Protein AF-A0A0G0IFJ7-F1 (afdb_monomer)

Nearest PDB structures (foldseek):
  7rxu-assembly1_A  TM=6.444E-01  e=3.388E-07  Campylobacter jejuni
  8h1r-assembly1_B  TM=6.306E-01  e=2.814E-07  Pseudomonas aeruginosa PAO1
  7omm-assembly1_B  TM=7.739E-01  e=9.010E-06  Neisseria gonorrhoeae
  5iva-assembly1_B  TM=6.199E-01  e=5.914E-07  Pseudomonas aeruginosa
  2n8x-assembly1_A  TM=5.701E-01  e=1.780E-05  Pseudomonas aeruginosa PAO1

Structure (mmCIF, N/CA/C/O backbone):
data_AF-A0A0G0IFJ7-F1
#
_entry.id   AF-A0A0G0IFJ7-F1
#
loop_
_atom_site.group_PDB
_atom_site.id
_atom_site.type_symbol
_atom_site.label_atom_id
_atom_site.label_alt_id
_atom_site.label_comp_id
_atom_site.label_asym_id
_atom_site.label_entity_id
_atom_site.label_seq_id
_atom_site.pdbx_PDB_ins_code
_atom_site.Cartn_x
_atom_site.Cartn_y
_atom_site.Cartn_z
_atom_site.occupancy
_atom_site.B_iso_or_equiv
_atom_site.auth_seq_id
_atom_site.auth_comp_id
_atom_site.auth_asym_id
_atom_site.auth_atom_id
_atom_site.pdbx_PDB_model_num
ATOM 1 N N . MET A 1 1 ? 43.396 -31.268 34.928 1.00 52.59 1 MET A N 1
ATOM 2 C CA . MET A 1 1 ? 42.206 -31.350 34.044 1.00 52.59 1 MET A CA 1
ATOM 3 C C . MET A 1 1 ? 40.943 -30.661 34.584 1.00 52.59 1 MET A C 1
ATOM 5 O O . MET A 1 1 ? 39.993 -30.540 33.829 1.00 52.59 1 MET A O 1
ATOM 9 N N . ILE A 1 2 ? 40.903 -30.171 35.833 1.00 56.66 2 ILE A N 1
ATOM 10 C CA . ILE A 1 2 ? 39.689 -29.557 36.419 1.00 56.66 2 ILE A CA 1
ATOM 11 C C . ILE A 1 2 ? 39.571 -28.050 36.103 1.00 56.66 2 ILE A C 1
ATOM 13 O O . ILE A 1 2 ? 38.471 -27.520 35.993 1.00 56.66 2 ILE A O 1
ATOM 17 N N . HIS A 1 3 ? 40.688 -27.348 35.890 1.00 50.53 3 HIS A N 1
ATOM 18 C CA . HIS A 1 3 ? 40.682 -25.894 35.652 1.00 50.53 3 HIS A CA 1
ATOM 19 C C . HIS A 1 3 ? 40.222 -25.491 34.242 1.00 50.53 3 HIS A C 1
ATOM 21 O O . HIS A 1 3 ? 39.674 -24.408 34.060 1.00 50.53 3 HIS A O 1
ATOM 27 N N . THR A 1 4 ? 40.369 -26.371 33.249 1.00 55.16 4 THR A N 1
ATOM 28 C CA . THR A 1 4 ? 39.880 -26.132 31.881 1.00 55.16 4 THR A CA 1
ATOM 29 C C . THR A 1 4 ? 38.358 -26.245 31.776 1.00 55.16 4 THR A C 1
ATOM 31 O O . THR A 1 4 ? 37.751 -25.546 30.969 1.00 55.16 4 THR A O 1
ATOM 34 N N . LEU A 1 5 ? 37.722 -27.059 32.627 1.00 55.06 5 LEU A N 1
ATOM 35 C CA . LEU A 1 5 ? 36.263 -27.208 32.657 1.00 55.06 5 LEU A CA 1
ATOM 36 C C . LEU A 1 5 ? 35.570 -25.959 33.234 1.00 55.06 5 LEU A C 1
ATOM 38 O O . LEU A 1 5 ? 34.508 -25.560 32.764 1.00 55.06 5 LEU A O 1
ATOM 42 N N . PHE A 1 6 ? 36.198 -25.314 34.223 1.00 56.53 6 PHE A N 1
ATOM 43 C CA . PHE A 1 6 ? 35.650 -24.129 34.890 1.00 56.53 6 PHE A CA 1
ATOM 44 C C . PHE A 1 6 ? 35.651 -22.889 33.976 1.00 56.53 6 PHE A C 1
ATOM 46 O O . PHE A 1 6 ? 34.711 -22.097 33.989 1.00 56.53 6 PHE A O 1
ATOM 53 N N . LEU A 1 7 ? 36.672 -22.760 33.121 1.00 57.00 7 LEU A N 1
ATOM 54 C CA . LEU A 1 7 ? 36.786 -21.681 32.130 1.00 57.00 7 LEU A CA 1
ATOM 55 C C . LEU A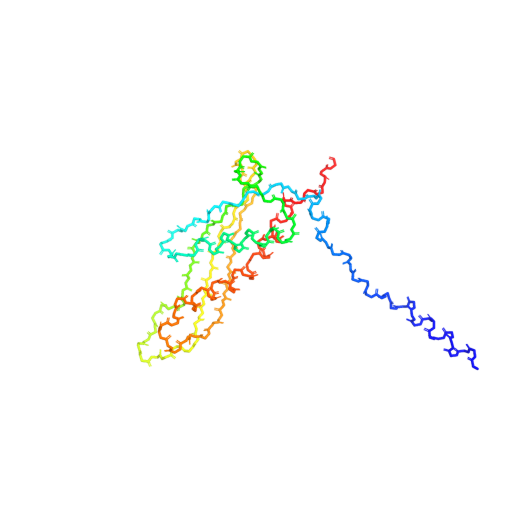 1 7 ? 35.758 -21.799 30.990 1.00 57.00 7 LEU A C 1
ATOM 57 O O . LEU A 1 7 ? 35.230 -20.784 30.539 1.00 57.00 7 LEU A O 1
ATOM 61 N N . LEU A 1 8 ? 35.414 -23.020 30.567 1.00 56.72 8 LEU A N 1
ATOM 62 C CA . LEU A 1 8 ? 34.371 -23.257 29.558 1.00 56.72 8 LEU A CA 1
ATOM 63 C C . LEU A 1 8 ? 32.959 -22.934 30.078 1.00 56.72 8 LEU A C 1
ATOM 65 O O . LEU A 1 8 ? 32.133 -22.411 29.332 1.00 56.72 8 LEU A O 1
ATOM 69 N N . LEU A 1 9 ? 32.698 -23.183 31.364 1.00 55.75 9 LEU A N 1
ATOM 70 C CA . LEU A 1 9 ? 31.415 -22.877 32.007 1.00 55.75 9 LEU A CA 1
ATOM 71 C C . LEU A 1 9 ? 31.200 -21.372 32.227 1.00 55.75 9 LEU A C 1
ATOM 73 O O . LEU A 1 9 ? 30.089 -20.884 32.032 1.00 55.75 9 LEU A O 1
ATOM 77 N N . LEU A 1 10 ? 32.253 -20.615 32.558 1.00 57.56 10 LEU A N 1
ATOM 78 C CA . LEU A 1 10 ? 32.155 -19.155 32.685 1.00 57.56 10 LEU A CA 1
ATOM 79 C C . LEU A 1 10 ? 31.914 -18.457 31.336 1.00 57.56 10 LEU A C 1
ATOM 81 O O . LEU A 1 10 ? 31.169 -17.479 31.281 1.00 57.56 10 LEU A O 1
ATOM 85 N N . GLY A 1 11 ? 32.482 -18.980 30.245 1.00 58.22 11 GLY A N 1
ATOM 86 C CA . GLY A 1 11 ? 32.231 -18.464 28.896 1.00 58.22 11 GLY A CA 1
ATOM 87 C C . GLY A 1 11 ? 30.767 -18.608 28.465 1.00 58.22 11 GLY A C 1
ATOM 88 O O . GLY A 1 11 ? 30.210 -17.687 27.875 1.00 58.22 11 GLY A O 1
ATOM 89 N N . ALA A 1 12 ? 30.108 -19.714 28.821 1.00 56.28 12 ALA A N 1
ATOM 90 C CA . ALA A 1 12 ? 28.714 -19.978 28.452 1.00 56.28 12 ALA A CA 1
ATOM 91 C C . ALA A 1 12 ? 27.686 -19.084 29.177 1.00 56.28 12 ALA A C 1
ATOM 93 O O . ALA A 1 12 ? 26.579 -18.905 28.676 1.00 56.28 12 ALA A O 1
ATOM 94 N N . CYS A 1 13 ? 28.044 -18.492 30.321 1.00 56.50 13 CYS A N 1
ATOM 95 C CA . CYS A 1 13 ? 27.166 -17.582 31.068 1.00 56.50 13 CYS A CA 1
ATOM 96 C C . CYS A 1 13 ? 27.288 -16.109 30.636 1.00 56.50 13 CYS A C 1
ATOM 98 O O . CYS A 1 13 ? 26.394 -15.317 30.929 1.00 56.50 13 CYS A O 1
ATOM 100 N N . LEU A 1 14 ? 28.375 -15.728 29.954 1.00 58.03 14 LEU A N 1
ATOM 101 C CA . LEU A 1 14 ? 28.626 -14.343 29.524 1.00 58.03 14 LEU A CA 1
ATOM 102 C C . LEU A 1 14 ? 28.073 -14.023 28.132 1.00 58.03 14 LEU A C 1
ATOM 104 O O . LEU A 1 14 ? 27.894 -12.853 27.797 1.00 58.03 14 LEU A O 1
ATOM 108 N N . PHE A 1 15 ? 27.752 -15.044 27.340 1.00 55.69 15 PHE A N 1
ATOM 109 C CA . PHE A 1 15 ? 26.964 -14.879 26.128 1.00 55.69 15 PHE A CA 1
ATOM 110 C C . PHE A 1 15 ? 25.526 -15.256 26.462 1.00 55.69 15 PHE A C 1
ATOM 112 O O . PHE A 1 15 ? 25.208 -16.446 26.439 1.00 55.69 15 PHE A O 1
ATOM 119 N N . PRO A 1 16 ? 24.628 -14.298 26.773 1.00 56.69 16 PRO A N 1
ATOM 120 C CA . PRO A 1 16 ? 23.214 -14.611 26.730 1.00 56.69 16 PRO A CA 1
ATOM 121 C C . PRO A 1 16 ? 22.966 -15.117 25.315 1.00 56.69 16 PRO A C 1
ATOM 123 O O . PRO A 1 16 ? 23.108 -14.364 24.347 1.00 56.69 16 PRO A O 1
ATOM 126 N N . ALA A 1 17 ? 22.692 -16.419 25.189 1.00 54.34 17 ALA A N 1
ATOM 127 C CA . ALA A 1 17 ? 22.258 -17.009 23.941 1.00 54.34 17 ALA A CA 1
ATOM 128 C C . ALA A 1 17 ? 21.222 -16.046 23.370 1.00 54.34 17 ALA A C 1
ATOM 130 O O . ALA A 1 17 ? 20.291 -15.664 24.087 1.00 54.34 17 ALA A O 1
ATOM 131 N N . CYS A 1 18 ? 21.451 -15.573 22.142 1.00 52.25 18 CYS A N 1
ATOM 132 C CA . CYS A 1 18 ? 20.504 -14.755 21.405 1.00 52.25 18 CYS A CA 1
ATOM 133 C C . CYS A 1 18 ? 19.216 -15.567 21.308 1.00 52.25 18 CYS A C 1
ATOM 135 O O . CYS A 1 18 ? 19.014 -16.330 20.369 1.00 52.25 18 CYS A O 1
ATOM 137 N N . THR A 1 19 ? 18.380 -15.472 22.336 1.00 56.06 19 THR A N 1
ATOM 138 C CA . THR A 1 19 ? 17.087 -16.115 22.359 1.00 56.06 19 THR A CA 1
ATOM 139 C C . THR A 1 19 ? 16.324 -15.413 21.252 1.00 56.06 19 THR A C 1
ATOM 141 O O . THR A 1 19 ? 16.196 -14.182 21.290 1.00 56.06 19 THR A O 1
ATOM 144 N N . PRO A 1 20 ? 15.874 -16.132 20.209 1.00 52.16 20 PRO A N 1
ATOM 145 C CA . PRO A 1 20 ? 14.977 -15.525 19.250 1.00 52.16 20 PRO A CA 1
ATOM 146 C C . PRO A 1 20 ? 13.771 -15.068 20.066 1.00 52.16 20 PRO A C 1
ATOM 148 O O . PRO A 1 20 ? 13.041 -15.894 20.619 1.00 52.16 20 PRO A O 1
ATOM 151 N N . LYS A 1 21 ? 13.621 -13.745 20.235 1.00 51.78 21 LYS A N 1
ATOM 152 C CA . LYS A 1 21 ? 12.454 -13.158 20.894 1.00 51.78 21 LYS A CA 1
ATOM 153 C C . LYS A 1 21 ? 11.240 -13.817 20.260 1.00 51.78 21 LYS A C 1
ATOM 155 O O . LYS A 1 21 ? 11.077 -13.732 19.040 1.00 51.78 21 LYS A O 1
ATOM 160 N N . LYS A 1 22 ? 10.449 -14.518 21.082 1.00 48.56 22 LYS A N 1
ATOM 161 C CA . LYS A 1 22 ? 9.211 -15.170 20.653 1.00 48.56 22 LYS A CA 1
ATOM 162 C C . LYS A 1 22 ? 8.463 -14.204 19.740 1.00 48.56 22 LYS A C 1
ATOM 164 O O . LYS A 1 22 ? 8.281 -13.031 20.057 1.00 48.56 22 LYS A O 1
ATOM 169 N N . THR A 1 23 ? 8.149 -14.703 18.559 1.00 49.38 23 THR A N 1
ATOM 170 C CA . THR A 1 23 ? 7.611 -13.971 17.423 1.00 49.38 23 THR A CA 1
ATOM 171 C C . THR A 1 23 ? 6.401 -13.126 17.830 1.00 49.38 23 THR A C 1
ATOM 173 O O . THR A 1 23 ? 5.350 -13.643 18.196 1.00 49.38 23 THR A O 1
ATOM 176 N N . HIS A 1 24 ? 6.552 -11.805 17.700 1.00 53.38 24 HIS A N 1
ATOM 177 C CA . HIS A 1 24 ? 5.577 -10.737 17.985 1.00 53.38 24 HIS A CA 1
ATOM 178 C C . HIS A 1 24 ? 4.178 -10.915 17.344 1.00 53.38 24 HIS A C 1
ATOM 180 O O . HIS A 1 24 ? 3.260 -10.156 17.648 1.00 53.38 24 HIS A O 1
ATOM 186 N N . PHE A 1 25 ? 4.009 -11.892 16.445 1.00 53.19 25 PHE A N 1
ATOM 187 C CA . PHE A 1 25 ? 2.780 -12.155 15.689 1.00 53.19 25 PHE A CA 1
ATOM 188 C C . PHE A 1 25 ? 1.590 -12.539 16.577 1.00 53.19 25 PHE A C 1
ATOM 190 O O . PHE A 1 25 ? 0.473 -12.090 16.327 1.00 53.19 25 PHE A O 1
ATOM 197 N N . SER A 1 26 ? 1.805 -13.355 17.616 1.00 53.22 26 SER A N 1
ATOM 198 C CA . SER A 1 26 ? 0.704 -13.791 18.492 1.00 53.22 26 SER A CA 1
ATOM 199 C C . SER A 1 26 ? 0.186 -12.660 19.384 1.00 53.22 26 SER A C 1
ATOM 201 O O . SER A 1 26 ? -0.997 -12.627 19.706 1.00 53.22 26 SER A O 1
ATOM 203 N N . GLU A 1 27 ? 1.063 -11.740 19.784 1.00 58.25 27 GLU A N 1
ATOM 204 C CA . GLU A 1 27 ? 0.737 -10.644 20.703 1.00 58.25 27 GLU A CA 1
ATOM 205 C C . GLU A 1 27 ? 0.015 -9.497 19.978 1.00 58.25 27 GLU A C 1
ATOM 207 O O . GLU A 1 27 ? -0.915 -8.902 20.517 1.00 58.25 27 GLU A O 1
ATOM 212 N N . LEU A 1 28 ? 0.370 -9.240 18.712 1.00 60.59 28 LEU A N 1
ATOM 213 C CA . LEU A 1 28 ? -0.306 -8.248 17.869 1.00 60.59 28 LEU A CA 1
ATOM 214 C C . LEU A 1 28 ? -1.776 -8.609 17.611 1.00 60.59 28 LEU A C 1
ATOM 216 O O . LEU A 1 28 ? -2.630 -7.737 17.735 1.00 60.59 28 LEU A O 1
ATOM 220 N N . ARG A 1 29 ? -2.093 -9.887 17.350 1.00 59.31 29 ARG A N 1
ATOM 221 C CA . ARG A 1 29 ? -3.487 -10.349 17.176 1.00 59.31 29 ARG A CA 1
ATOM 222 C C . ARG A 1 29 ? -4.367 -10.089 18.398 1.00 59.31 29 ARG A C 1
ATOM 224 O O . ARG A 1 29 ? -5.542 -9.781 18.240 1.00 59.31 29 ARG A O 1
ATOM 231 N N . ALA A 1 30 ? -3.812 -10.215 19.603 1.00 58.66 30 ALA A N 1
ATOM 232 C CA . ALA A 1 30 ? -4.562 -10.046 20.847 1.00 58.66 30 ALA A CA 1
ATOM 233 C C . ALA A 1 30 ? -4.855 -8.572 21.191 1.00 58.66 30 ALA A C 1
ATOM 235 O O . ALA A 1 30 ? -5.764 -8.296 21.972 1.00 58.66 30 ALA A O 1
ATOM 236 N N . HIS A 1 31 ? -4.101 -7.627 20.617 1.00 68.00 31 HIS A N 1
ATOM 237 C CA . HIS A 1 31 ? -4.156 -6.204 20.979 1.00 68.00 31 HIS A CA 1
ATOM 238 C C . HIS A 1 31 ? -4.408 -5.255 19.799 1.00 68.00 31 HIS A C 1
ATOM 240 O O . HIS A 1 31 ? -4.449 -4.038 19.990 1.00 68.00 31 HIS A O 1
ATOM 246 N N . SER A 1 32 ? -4.568 -5.779 18.582 1.00 80.44 32 SER A N 1
ATOM 247 C CA . SER A 1 32 ? -4.890 -4.966 17.412 1.00 80.44 32 SER A CA 1
ATOM 248 C C . SER A 1 32 ? -6.361 -4.562 17.407 1.00 80.44 32 SER A C 1
ATOM 250 O O . SER A 1 32 ? -7.247 -5.408 17.549 1.00 80.44 32 SER A O 1
ATOM 252 N N . LEU A 1 33 ? -6.621 -3.278 17.179 1.00 86.31 33 LEU A N 1
ATOM 253 C CA . LEU A 1 33 ? -7.960 -2.775 16.903 1.00 86.31 33 LEU A CA 1
ATOM 254 C C . LEU A 1 33 ? -8.420 -3.239 15.506 1.00 86.31 33 LEU A C 1
ATOM 256 O O . LEU A 1 33 ? -7.585 -3.369 14.603 1.00 86.31 33 LEU A O 1
ATOM 260 N N . PRO A 1 34 ? -9.730 -3.476 15.297 1.00 92.00 34 PRO A N 1
ATOM 261 C CA . PRO A 1 34 ? -10.257 -3.820 13.982 1.00 92.00 34 PRO A CA 1
ATOM 262 C C . PRO A 1 34 ? -9.913 -2.742 12.949 1.00 92.00 34 PRO A C 1
ATOM 264 O O . PRO A 1 34 ? -10.099 -1.550 13.207 1.00 92.00 34 PRO A O 1
ATOM 267 N N . LEU A 1 35 ? -9.441 -3.162 11.777 1.00 94.56 35 LEU A N 1
ATOM 268 C CA . LEU A 1 35 ? -8.974 -2.273 10.715 1.00 94.56 35 LEU A CA 1
ATOM 269 C C . LEU A 1 35 ? -9.762 -2.520 9.429 1.00 94.56 35 LEU A C 1
ATOM 271 O O . LEU A 1 35 ? -9.783 -3.622 8.896 1.00 94.56 35 LEU A O 1
ATOM 275 N N . PHE A 1 36 ? -10.393 -1.485 8.902 1.00 95.81 36 PHE A N 1
ATOM 276 C CA . PHE A 1 36 ? -10.921 -1.442 7.550 1.00 95.81 36 PHE A CA 1
ATOM 277 C C . PHE A 1 36 ? -9.884 -0.777 6.643 1.00 95.81 36 PHE A C 1
ATOM 279 O O . PHE A 1 36 ? -9.394 0.309 6.951 1.00 95.81 36 PHE A O 1
ATOM 286 N N . ILE A 1 37 ? -9.557 -1.403 5.516 1.00 96.38 37 ILE A N 1
ATOM 287 C CA . ILE A 1 37 ? -8.708 -0.794 4.487 1.00 96.38 37 ILE A CA 1
ATOM 288 C C . ILE A 1 37 ? -9.640 -0.314 3.379 1.00 96.38 37 ILE A C 1
ATOM 290 O O . ILE A 1 37 ? -10.346 -1.116 2.772 1.00 96.38 37 ILE A O 1
ATOM 294 N N . SER A 1 38 ? -9.676 0.996 3.136 1.00 94.75 38 SER A N 1
ATOM 295 C CA . SER A 1 38 ? -10.475 1.551 2.041 1.00 94.75 38 SER A CA 1
ATOM 296 C C . SER A 1 38 ? -9.849 1.210 0.684 1.00 94.75 38 SER A C 1
ATOM 298 O O . SER A 1 38 ? -8.619 1.220 0.572 1.00 94.75 38 SER A O 1
ATOM 300 N N . PRO A 1 39 ? -10.662 0.998 -0.370 1.00 93.44 39 PRO A N 1
ATOM 301 C CA . PRO A 1 39 ? -10.166 0.947 -1.740 1.00 93.44 39 PRO A CA 1
ATOM 302 C C . PRO A 1 39 ? -9.298 2.181 -2.057 1.00 93.44 39 PRO A C 1
ATOM 304 O O . PRO A 1 39 ? -9.739 3.307 -1.798 1.00 93.44 39 PRO A O 1
ATOM 307 N N . PRO A 1 40 ? -8.070 2.005 -2.581 1.00 93.19 40 PRO A N 1
ATOM 308 C CA . PRO A 1 40 ? -7.169 3.114 -2.846 1.00 93.19 40 PRO A CA 1
ATOM 309 C C . PRO A 1 40 ? -7.720 4.054 -3.910 1.00 93.19 40 PRO A C 1
ATOM 311 O O . PRO A 1 40 ? -8.107 3.632 -5.003 1.00 93.19 40 PRO A O 1
ATOM 314 N N . VAL A 1 41 ? -7.707 5.346 -3.595 1.00 90.56 41 VAL A N 1
ATOM 315 C CA . VAL A 1 41 ? -8.136 6.400 -4.517 1.00 90.56 41 VAL A CA 1
ATOM 316 C C . VAL A 1 41 ? -6.916 6.930 -5.250 1.00 90.56 41 VAL A C 1
ATOM 318 O O . VAL A 1 41 ? -5.899 7.217 -4.624 1.00 90.56 41 VAL A O 1
ATOM 321 N N . SER A 1 42 ? -7.012 7.081 -6.565 1.00 84.25 4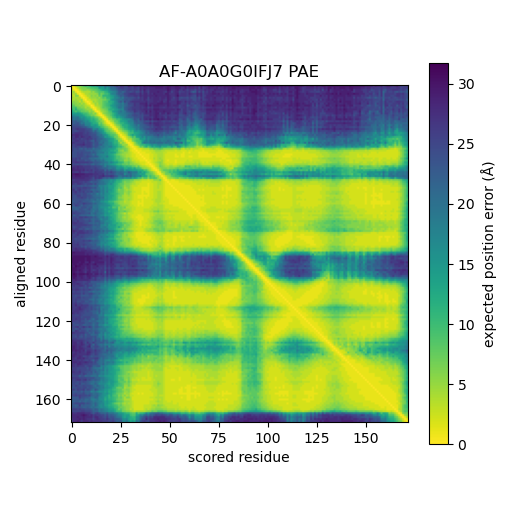2 SER A N 1
ATOM 322 C CA . SER A 1 42 ? -5.945 7.658 -7.374 1.00 84.25 42 SER A CA 1
ATOM 323 C C . SER A 1 42 ? -6.272 9.099 -7.751 1.00 84.25 42 SER A C 1
ATOM 325 O O . SER A 1 42 ? -7.378 9.372 -8.209 1.00 84.25 42 SER A O 1
ATOM 327 N N . ILE A 1 43 ? -5.325 10.023 -7.549 1.00 78.06 43 ILE A N 1
ATOM 328 C CA . ILE A 1 43 ? -5.498 11.437 -7.938 1.00 78.06 43 ILE A CA 1
ATOM 329 C C . ILE A 1 43 ? -5.408 11.597 -9.467 1.00 78.06 43 ILE A C 1
ATOM 331 O O . ILE A 1 43 ? -6.027 12.491 -10.039 1.00 78.06 43 ILE A O 1
ATOM 335 N N . HIS A 1 44 ? -4.683 10.699 -10.138 1.00 73.00 44 HIS A N 1
ATOM 336 C CA . HIS A 1 44 ? -4.571 10.640 -11.596 1.00 73.00 44 HIS A CA 1
ATOM 337 C C . HIS A 1 44 ? -5.105 9.309 -12.138 1.00 73.00 44 HIS A C 1
ATOM 339 O O . HIS A 1 44 ? -5.248 8.341 -11.391 1.00 73.00 44 HIS A O 1
ATOM 345 N N . ALA A 1 45 ? -5.385 9.228 -13.439 1.00 62.41 45 ALA A N 1
ATOM 346 C CA . ALA A 1 45 ? -5.758 7.976 -14.096 1.00 62.41 45 ALA A CA 1
ATOM 347 C C . ALA A 1 45 ? -4.526 7.061 -14.252 1.00 62.41 45 ALA A C 1
ATOM 349 O O . ALA A 1 45 ? -3.963 6.926 -15.333 1.00 62.41 45 ALA A O 1
ATOM 350 N N . PHE A 1 46 ? -4.062 6.474 -13.148 1.00 65.06 46 PHE A N 1
ATOM 351 C CA . PHE A 1 46 ? -3.085 5.391 -13.176 1.00 65.06 46 PHE A CA 1
ATOM 352 C C . PHE A 1 46 ? -3.857 4.084 -13.354 1.00 65.06 46 PHE A C 1
ATOM 354 O O . PHE A 1 46 ? -4.545 3.631 -12.436 1.00 65.06 46 PHE A O 1
ATOM 361 N N . GLU A 1 47 ? -3.791 3.502 -14.546 1.00 60.81 47 GLU A N 1
ATOM 362 C CA . GLU A 1 47 ? -4.500 2.261 -14.845 1.00 60.81 47 GLU A CA 1
ATOM 363 C C . GLU A 1 47 ? -4.006 1.117 -13.937 1.00 60.81 47 GLU A C 1
ATOM 365 O O . GLU A 1 47 ? -2.810 0.931 -13.718 1.00 60.81 47 GLU A O 1
ATOM 370 N N . HIS A 1 48 ? -4.953 0.365 -13.369 1.00 71.44 48 HIS A N 1
ATOM 371 C CA . HIS A 1 48 ? -4.752 -0.927 -12.694 1.00 71.44 48 HIS A CA 1
ATOM 372 C C . HIS A 1 48 ? -3.837 -0.990 -11.451 1.00 71.44 48 HIS A C 1
ATOM 374 O O . HIS A 1 48 ? -3.583 -2.080 -10.942 1.00 71.44 48 HIS A O 1
ATOM 380 N N . ILE A 1 49 ? -3.404 0.138 -10.880 1.00 86.50 49 ILE A N 1
ATOM 381 C CA . ILE A 1 49 ? -2.566 0.130 -9.666 1.00 86.50 49 ILE A CA 1
ATOM 382 C C . ILE A 1 49 ? -3.369 -0.005 -8.358 1.00 86.50 49 ILE A C 1
ATOM 384 O O . ILE A 1 49 ? -2.900 -0.629 -7.405 1.00 86.50 49 ILE A O 1
ATOM 388 N N . SER A 1 50 ? -4.581 0.558 -8.277 1.00 89.56 50 SER A N 1
ATOM 389 C CA . SER A 1 50 ? -5.366 0.562 -7.031 1.00 89.56 50 SER A CA 1
ATOM 390 C C . SER A 1 50 ? -5.605 -0.839 -6.449 1.00 89.56 50 SER A C 1
ATOM 392 O O . SER A 1 50 ? -5.431 -0.983 -5.236 1.00 89.56 50 SER A O 1
ATOM 394 N N . PRO A 1 51 ? -5.924 -1.876 -7.255 1.00 91.81 51 PRO A N 1
ATOM 395 C CA . PRO A 1 51 ? -6.006 -3.250 -6.762 1.00 91.81 51 PRO A CA 1
ATOM 396 C C . PRO A 1 51 ? -4.691 -3.733 -6.141 1.00 91.81 51 PRO A C 1
ATOM 398 O O . PRO A 1 51 ? -4.699 -4.236 -5.025 1.00 91.81 51 PRO A O 1
ATOM 401 N N . LEU A 1 52 ? -3.544 -3.470 -6.778 1.00 92.31 52 LEU A N 1
ATOM 402 C CA . LEU A 1 52 ? -2.234 -3.875 -6.250 1.00 92.31 52 LEU A CA 1
ATOM 403 C C . LEU A 1 52 ? -1.918 -3.218 -4.906 1.00 92.31 52 LEU A C 1
ATOM 405 O O . LEU A 1 52 ? -1.404 -3.867 -3.994 1.00 92.31 52 LEU A O 1
ATOM 409 N N . VAL A 1 53 ? -2.238 -1.930 -4.762 1.00 94.38 53 VAL A N 1
ATOM 410 C CA . VAL A 1 53 ? -2.059 -1.205 -3.496 1.00 94.38 53 VAL A CA 1
ATOM 411 C C . VAL A 1 53 ? -2.957 -1.798 -2.411 1.00 94.38 53 VAL A C 1
ATOM 413 O O . VAL A 1 53 ? -2.497 -2.011 -1.286 1.00 94.38 53 VAL A O 1
ATOM 416 N N . TYR A 1 54 ? -4.216 -2.084 -2.747 1.00 95.00 54 TYR A N 1
ATOM 417 C CA . TYR A 1 54 ? -5.179 -2.685 -1.830 1.00 95.00 54 TYR A CA 1
ATOM 418 C C . TYR A 1 54 ? -4.728 -4.072 -1.369 1.00 95.00 54 TYR A C 1
ATOM 420 O O . TYR A 1 54 ? -4.652 -4.324 -0.165 1.00 95.00 54 TYR A O 1
ATOM 428 N N . ASP A 1 55 ? -4.376 -4.941 -2.313 1.00 94.69 55 ASP A N 1
ATOM 429 C CA . ASP A 1 55 ? -3.969 -6.318 -2.054 1.00 94.69 55 ASP A CA 1
ATOM 430 C C . ASP A 1 55 ? -2.670 -6.358 -1.259 1.00 94.69 55 ASP A C 1
ATOM 432 O O . ASP A 1 55 ? -2.561 -7.103 -0.283 1.00 94.69 55 ASP A O 1
ATOM 436 N N . SER A 1 56 ? -1.696 -5.509 -1.604 1.00 95.19 56 SER A N 1
ATOM 437 C CA . SER A 1 56 ? -0.435 -5.434 -0.870 1.00 95.19 56 SER A CA 1
ATOM 438 C C . SER A 1 56 ? -0.636 -4.951 0.565 1.00 95.19 56 SER A C 1
ATOM 440 O O . SER A 1 56 ? -0.018 -5.511 1.475 1.00 95.19 56 SER A O 1
ATOM 442 N N . ALA A 1 57 ? -1.472 -3.934 0.792 1.00 95.56 57 ALA A N 1
ATOM 443 C CA . ALA A 1 57 ? -1.771 -3.458 2.139 1.00 95.56 57 ALA A CA 1
ATOM 444 C C . ALA A 1 57 ? -2.527 -4.532 2.933 1.00 95.56 57 ALA A C 1
ATOM 446 O O . ALA A 1 57 ? -2.095 -4.927 4.015 1.00 95.56 57 ALA A O 1
ATOM 447 N N . THR A 1 58 ? -3.604 -5.075 2.370 1.00 95.56 58 THR A N 1
ATOM 448 C CA . THR A 1 58 ? -4.448 -6.082 3.024 1.00 95.56 58 THR A CA 1
ATOM 449 C C . THR A 1 58 ? -3.665 -7.342 3.365 1.00 95.56 58 THR A C 1
ATOM 451 O O . THR A 1 58 ? -3.701 -7.797 4.511 1.00 95.56 58 THR A O 1
ATOM 454 N N . THR A 1 59 ? -2.883 -7.864 2.417 1.00 95.31 59 THR A N 1
ATOM 455 C CA . THR A 1 59 ? -2.027 -9.039 2.625 1.00 95.31 59 THR A CA 1
ATOM 456 C C . THR A 1 59 ? -1.000 -8.775 3.718 1.00 95.31 59 THR A C 1
ATOM 458 O O . THR A 1 59 ? -0.807 -9.615 4.598 1.00 95.31 59 THR A O 1
ATOM 461 N N . HIS A 1 60 ? -0.357 -7.603 3.713 1.00 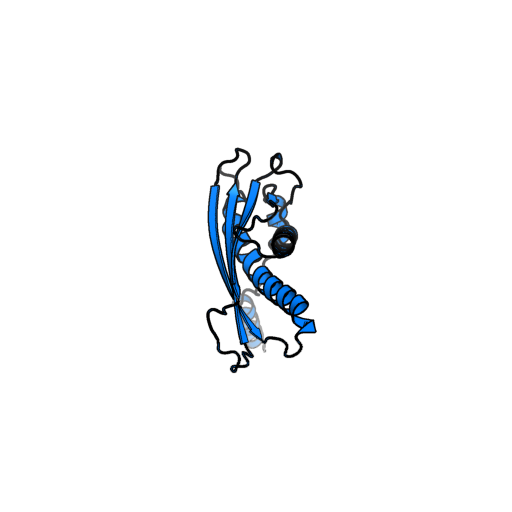95.19 60 HIS A N 1
ATOM 462 C CA . HIS A 1 60 ? 0.651 -7.272 4.714 1.00 95.19 60 HIS A CA 1
ATOM 463 C C . HIS A 1 60 ? 0.057 -7.142 6.122 1.00 95.19 60 HIS A C 1
ATOM 465 O O . HIS A 1 60 ? 0.535 -7.799 7.044 1.00 95.19 60 HIS A O 1
ATOM 471 N N . PHE A 1 61 ? -1.002 -6.349 6.301 1.00 94.00 61 PHE A N 1
ATOM 472 C CA . PHE A 1 61 ? -1.619 -6.157 7.617 1.00 94.00 61 PHE A CA 1
ATOM 473 C C . PHE A 1 61 ? -2.239 -7.461 8.150 1.00 94.00 61 PHE A C 1
ATOM 475 O O . PHE A 1 61 ? -2.061 -7.792 9.324 1.00 94.00 61 PHE A O 1
ATOM 482 N N . THR A 1 62 ? -2.875 -8.263 7.290 1.00 93.12 62 THR A N 1
ATOM 483 C CA . THR A 1 62 ? -3.376 -9.597 7.668 1.00 93.12 62 THR A CA 1
ATOM 484 C C . THR A 1 62 ? -2.234 -10.508 8.109 1.00 93.12 62 THR A C 1
ATOM 486 O O . THR A 1 62 ? -2.331 -11.170 9.145 1.00 93.12 62 THR A O 1
ATOM 489 N N . ARG A 1 63 ? -1.121 -10.511 7.358 1.00 91.75 63 ARG A N 1
ATOM 490 C CA . ARG A 1 63 ? 0.077 -11.287 7.694 1.00 91.75 63 ARG A CA 1
ATOM 491 C C . ARG A 1 63 ? 0.612 -10.891 9.064 1.00 91.75 63 ARG A C 1
ATOM 493 O O . ARG A 1 63 ? 0.843 -11.784 9.866 1.00 91.75 63 ARG A O 1
ATOM 500 N N . VAL A 1 64 ? 0.771 -9.592 9.338 1.00 90.31 64 VAL A N 1
ATOM 501 C CA . VAL A 1 64 ? 1.257 -9.060 10.631 1.00 90.31 64 VAL A CA 1
ATOM 502 C C . VAL A 1 64 ? 0.335 -9.431 11.799 1.00 90.31 64 VAL A C 1
ATOM 504 O O . VAL A 1 64 ? 0.812 -9.591 12.921 1.00 90.31 64 VAL A O 1
ATOM 507 N N . GLY A 1 65 ? -0.954 -9.648 11.532 1.00 89.81 65 GLY A N 1
ATOM 508 C CA . GLY A 1 65 ? -1.913 -10.157 12.508 1.00 89.81 65 GLY A CA 1
ATOM 509 C C . GLY A 1 65 ? -3.055 -9.202 12.842 1.00 89.81 65 GLY A C 1
ATOM 510 O O . GLY A 1 65 ? -3.740 -9.432 13.830 1.00 89.81 65 GLY A O 1
ATOM 511 N N . TYR A 1 66 ? -3.286 -8.154 12.049 1.00 91.31 66 TYR A N 1
ATOM 512 C CA . TYR A 1 66 ? -4.436 -7.272 12.249 1.00 91.31 66 TYR A CA 1
ATOM 513 C C . TYR A 1 66 ? -5.749 -7.970 11.873 1.00 91.31 66 TYR A C 1
ATOM 515 O O . TYR A 1 66 ? -5.817 -8.708 10.887 1.00 91.31 66 TYR A O 1
ATOM 523 N N . HIS A 1 67 ? -6.813 -7.695 12.628 1.00 92.12 67 HIS A N 1
ATOM 524 C CA . HIS A 1 67 ? -8.168 -8.116 12.274 1.00 92.12 67 HIS A CA 1
ATOM 525 C C . HIS A 1 67 ? -8.756 -7.175 11.211 1.00 92.12 67 HIS A C 1
ATOM 527 O O . HIS A 1 67 ? -9.250 -6.090 11.530 1.00 92.12 67 HIS A O 1
ATOM 533 N N . ILE A 1 68 ? -8.688 -7.590 9.942 1.00 93.75 68 ILE A N 1
ATOM 534 C CA . ILE A 1 68 ? -9.238 -6.818 8.824 1.00 93.75 68 ILE A CA 1
ATOM 535 C C . ILE A 1 68 ? -10.754 -7.015 8.739 1.00 93.75 68 ILE A C 1
ATOM 537 O O . ILE A 1 68 ? -11.233 -8.136 8.578 1.00 93.75 68 ILE A O 1
ATOM 541 N N . VAL A 1 69 ? -11.515 -5.924 8.831 1.00 94.12 69 VAL A N 1
ATOM 542 C CA . VAL A 1 69 ? -12.981 -5.933 8.724 1.00 94.12 69 VAL A CA 1
ATOM 543 C C . VAL A 1 69 ? -13.439 -5.506 7.332 1.00 94.12 69 VAL A C 1
ATOM 545 O O . VAL A 1 69 ? -12.744 -4.786 6.624 1.00 94.12 69 VAL A O 1
ATOM 548 N N . THR A 1 70 ? -14.651 -5.908 6.944 1.00 91.81 70 THR A N 1
ATOM 549 C CA . THR A 1 70 ? -15.223 -5.633 5.611 1.00 91.81 70 THR A CA 1
ATOM 550 C C . THR A 1 70 ? -16.034 -4.342 5.521 1.00 91.81 70 THR A C 1
ATOM 552 O O . THR A 1 70 ? -16.410 -3.934 4.426 1.00 91.81 70 THR A O 1
ATOM 555 N N . LYS A 1 71 ? -16.347 -3.702 6.655 1.00 90.69 71 LYS A N 1
ATOM 556 C CA . LYS A 1 71 ? -17.165 -2.481 6.705 1.00 90.69 71 LYS A CA 1
ATOM 557 C C . LYS A 1 71 ? -16.429 -1.371 7.458 1.00 90.69 71 LYS A C 1
ATOM 559 O O . LYS A 1 71 ? -15.914 -1.650 8.542 1.00 90.69 71 LYS A O 1
ATOM 564 N N . PRO A 1 72 ? -16.463 -0.118 6.966 1.00 87.75 72 PRO A N 1
ATOM 565 C CA . PRO A 1 72 ? -15.787 1.004 7.616 1.00 87.75 72 PRO A CA 1
ATOM 566 C C . PRO A 1 72 ? -16.338 1.297 9.014 1.00 87.75 72 PRO A C 1
ATOM 568 O O . PRO A 1 72 ? -15.590 1.697 9.892 1.00 87.75 72 PRO A O 1
ATOM 571 N N . SER A 1 73 ? -17.624 1.032 9.262 1.00 88.19 73 SER A N 1
ATOM 572 C CA . SER A 1 73 ? -18.254 1.254 10.569 1.00 88.19 73 SER A CA 1
ATOM 573 C C . SER A 1 73 ? -17.798 0.289 11.670 1.00 88.19 73 SER A C 1
ATOM 575 O O . SER A 1 73 ? -18.175 0.462 12.824 1.00 88.19 73 SER A O 1
ATOM 577 N N . LYS A 1 74 ? -17.032 -0.756 11.330 1.00 87.62 74 LYS A N 1
ATOM 578 C CA . LYS A 1 74 ? -16.629 -1.821 12.261 1.00 87.62 74 LYS A CA 1
ATOM 579 C C . LYS A 1 74 ? -15.186 -1.700 12.753 1.00 87.62 74 LYS A C 1
ATOM 581 O O . LYS A 1 74 ? -14.715 -2.609 13.430 1.00 87.62 74 LYS A O 1
ATOM 586 N N . GLY A 1 75 ? -14.474 -0.634 12.401 1.00 90.19 75 GLY A N 1
ATOM 587 C CA . GLY A 1 75 ? -13.070 -0.486 12.758 1.00 90.19 75 GLY A CA 1
ATOM 588 C C . GLY A 1 75 ? -12.499 0.876 12.402 1.00 90.19 75 GLY A C 1
ATOM 589 O O . GLY A 1 75 ? -13.201 1.770 11.937 1.00 90.19 75 GLY A O 1
ATOM 590 N N . TYR A 1 76 ? -11.200 1.020 12.621 1.00 94.38 76 TYR A N 1
ATOM 591 C CA . TYR A 1 76 ? -10.436 2.158 12.133 1.00 94.38 76 TYR A CA 1
ATOM 592 C C . TYR A 1 76 ? -10.343 2.063 10.617 1.00 94.38 76 TYR A C 1
ATOM 594 O O . TYR A 1 76 ? -10.209 0.969 10.083 1.00 94.38 76 TYR A O 1
ATOM 602 N N . ASN A 1 77 ? -10.393 3.185 9.916 1.00 96.06 77 ASN A N 1
ATOM 603 C CA . ASN A 1 77 ? -10.315 3.205 8.466 1.00 96.06 77 ASN A CA 1
ATOM 604 C C . ASN A 1 77 ? -8.939 3.703 8.006 1.00 96.06 77 ASN A C 1
ATOM 606 O O . ASN A 1 77 ? -8.584 4.862 8.221 1.00 96.06 77 ASN A O 1
ATOM 610 N N . LEU A 1 78 ? -8.177 2.827 7.351 1.00 97.25 78 LEU A N 1
ATOM 611 C CA . LEU A 1 78 ? -6.975 3.187 6.612 1.00 97.25 78 LEU A CA 1
ATOM 612 C C . LEU A 1 78 ? -7.364 3.608 5.193 1.00 97.25 78 LEU A C 1
ATOM 614 O O . LEU A 1 78 ? -7.673 2.778 4.336 1.00 97.25 78 LEU A O 1
ATOM 618 N N . LYS A 1 79 ? -7.308 4.915 4.938 1.00 97.06 79 LYS A N 1
ATOM 619 C CA . LYS A 1 79 ? -7.491 5.499 3.611 1.00 97.06 79 LYS A CA 1
ATOM 620 C C . LYS A 1 79 ? -6.135 5.668 2.937 1.00 97.06 79 LYS A C 1
ATOM 622 O O . LYS A 1 79 ? -5.271 6.367 3.460 1.00 97.06 79 LYS A O 1
ATOM 627 N N . ILE A 1 80 ? -5.966 5.068 1.763 1.00 96.88 80 ILE A N 1
ATOM 628 C CA . ILE A 1 80 ? -4.747 5.182 0.956 1.00 96.88 80 ILE A CA 1
ATOM 629 C C . ILE A 1 80 ? -5.077 5.978 -0.304 1.00 96.88 80 ILE A C 1
ATOM 631 O O . ILE A 1 80 ? -6.011 5.648 -1.032 1.00 96.88 80 ILE A O 1
ATOM 635 N N . THR A 1 81 ? -4.315 7.036 -0.552 1.00 95.44 81 THR A N 1
ATOM 636 C CA . THR A 1 81 ? -4.433 7.875 -1.745 1.00 95.44 81 THR A CA 1
ATOM 637 C C . THR A 1 81 ? -3.143 7.788 -2.545 1.00 95.44 81 THR A C 1
ATOM 639 O O . THR A 1 81 ? -2.062 8.073 -2.030 1.00 95.44 81 THR A O 1
ATOM 642 N N . ILE A 1 82 ? -3.248 7.397 -3.807 1.00 93.56 82 ILE A N 1
ATOM 643 C CA . ILE A 1 82 ? -2.133 7.321 -4.743 1.00 93.56 82 ILE A CA 1
ATOM 644 C C . ILE A 1 82 ? -1.931 8.719 -5.312 1.00 93.56 82 ILE A C 1
ATOM 646 O O . ILE A 1 82 ? -2.713 9.191 -6.139 1.00 93.56 82 ILE A O 1
ATOM 650 N N . LYS A 1 83 ? -0.901 9.402 -4.812 1.00 91.06 83 LYS A N 1
ATOM 651 C CA . LYS A 1 83 ? -0.592 10.778 -5.205 1.00 91.06 83 LYS A CA 1
ATOM 652 C C . LYS A 1 83 ? 0.188 10.813 -6.507 1.00 91.06 83 LYS A C 1
ATOM 654 O O . LYS A 1 83 ? -0.083 11.652 -7.354 1.00 91.06 83 LYS A O 1
ATOM 659 N N . ASN A 1 84 ? 1.158 9.915 -6.649 1.00 86.69 84 ASN A N 1
ATOM 660 C CA . ASN A 1 84 ? 2.039 9.912 -7.801 1.00 86.69 84 ASN A CA 1
ATOM 661 C C . ASN A 1 84 ? 2.597 8.520 -8.091 1.00 86.69 84 ASN A C 1
ATOM 663 O O . ASN A 1 84 ? 2.931 7.773 -7.166 1.00 86.69 84 ASN A O 1
ATOM 667 N N . ILE A 1 85 ? 2.735 8.219 -9.378 1.00 84.94 85 ILE A N 1
ATOM 668 C CA . ILE A 1 85 ? 3.471 7.081 -9.913 1.00 84.94 85 ILE A CA 1
ATOM 669 C C . ILE A 1 85 ? 4.241 7.613 -11.112 1.00 84.94 85 ILE A C 1
ATOM 671 O O . ILE A 1 85 ? 3.747 7.602 -12.236 1.00 84.94 85 ILE A O 1
ATOM 675 N N . ASP A 1 86 ? 5.450 8.096 -10.859 1.00 75.12 86 ASP A N 1
ATOM 676 C CA . ASP A 1 86 ? 6.321 8.559 -11.928 1.00 75.12 86 ASP A CA 1
ATOM 677 C C . ASP A 1 86 ? 7.142 7.371 -12.445 1.00 75.12 86 ASP A C 1
ATOM 679 O O . ASP A 1 86 ? 8.039 6.889 -11.731 1.00 75.12 86 ASP A O 1
ATOM 683 N N . PRO A 1 87 ? 6.932 6.903 -13.691 1.00 62.28 87 PRO A N 1
ATOM 684 C CA . PRO A 1 87 ? 8.070 6.432 -14.460 1.00 62.28 87 PRO A CA 1
ATOM 685 C C . PRO A 1 87 ? 8.993 7.644 -14.643 1.00 62.28 87 PRO A C 1
ATOM 687 O O . PRO A 1 87 ? 8.529 8.709 -15.037 1.00 62.28 87 PRO A O 1
ATOM 690 N N . ALA A 1 88 ? 10.287 7.535 -14.344 1.00 50.03 88 ALA A N 1
ATOM 691 C CA . ALA A 1 88 ? 11.216 8.676 -14.356 1.00 50.03 88 ALA A CA 1
ATOM 692 C C . ALA A 1 88 ? 11.466 9.331 -15.738 1.00 50.03 88 ALA A C 1
ATOM 694 O O . ALA A 1 88 ? 12.474 10.006 -15.929 1.00 50.03 88 ALA A O 1
ATOM 695 N N . TYR A 1 89 ? 10.578 9.164 -16.714 1.00 50.88 89 TYR A N 1
ATOM 696 C CA . TYR A 1 89 ? 10.721 9.714 -18.049 1.00 50.88 89 TYR A CA 1
ATOM 697 C C . TYR A 1 89 ? 10.011 11.057 -18.172 1.00 50.88 89 TYR A C 1
ATOM 699 O O . TYR A 1 89 ? 8.915 11.170 -18.711 1.00 50.88 89 TYR A O 1
ATOM 707 N N . LYS A 1 90 ? 10.708 12.102 -17.733 1.00 45.31 90 LYS A N 1
ATOM 708 C CA . LYS A 1 90 ? 10.612 13.409 -18.381 1.00 45.31 90 LYS A CA 1
ATOM 709 C C . LYS A 1 90 ? 11.844 13.538 -19.284 1.00 45.31 90 LYS A C 1
ATOM 711 O O . LYS A 1 90 ? 12.922 13.839 -18.793 1.00 45.31 90 LYS A O 1
ATOM 716 N N . TYR A 1 91 ? 11.659 13.289 -20.584 1.00 45.84 91 TYR A N 1
ATOM 717 C CA . TYR A 1 91 ? 12.587 13.642 -21.675 1.00 45.84 91 TYR A CA 1
ATOM 718 C C . TYR A 1 91 ? 13.895 12.839 -21.770 1.00 45.84 91 TYR A C 1
ATOM 720 O O . TYR A 1 91 ? 14.966 13.327 -21.419 1.00 45.84 91 TYR A O 1
ATOM 728 N N . VAL A 1 92 ? 13.839 11.632 -22.336 1.00 50.97 92 VAL A N 1
ATOM 729 C CA . VAL A 1 92 ? 15.045 10.977 -22.866 1.00 50.97 92 VAL A CA 1
ATOM 730 C C . VAL A 1 92 ? 14.864 10.751 -24.364 1.00 50.97 92 VAL A C 1
ATOM 732 O O . VAL A 1 92 ? 13.791 10.323 -24.788 1.00 50.97 92 VAL A O 1
ATOM 735 N N . SER A 1 93 ? 15.887 11.112 -25.149 1.00 47.38 93 SER A N 1
ATOM 736 C CA . SER A 1 93 ? 15.895 10.986 -26.612 1.00 47.38 93 SER A CA 1
ATOM 737 C C . SER A 1 93 ? 15.538 9.554 -27.042 1.00 47.38 93 SER A C 1
ATOM 739 O O . SER A 1 93 ? 16.015 8.614 -26.397 1.00 47.38 93 SER A O 1
ATOM 741 N N . PRO A 1 94 ? 14.755 9.360 -28.122 1.00 54.34 94 PRO A N 1
ATOM 742 C CA . PRO A 1 94 ? 14.462 8.034 -28.677 1.00 54.34 94 PRO A CA 1
ATOM 743 C C . PRO A 1 94 ? 15.719 7.220 -29.030 1.00 54.34 94 PRO A C 1
ATOM 745 O O . PRO A 1 94 ? 15.647 5.994 -29.065 1.00 54.34 94 PRO A O 1
ATOM 748 N N . ASP A 1 95 ? 16.870 7.877 -29.208 1.00 53.66 95 ASP A N 1
ATOM 749 C CA . ASP A 1 95 ? 18.151 7.232 -29.525 1.00 53.66 95 ASP A CA 1
ATOM 750 C C . ASP A 1 95 ? 18.869 6.631 -28.303 1.00 53.66 95 ASP A C 1
ATOM 752 O O . ASP A 1 95 ? 19.875 5.934 -28.440 1.00 53.66 95 ASP A O 1
ATOM 756 N N . VAL A 1 96 ? 18.377 6.883 -27.085 1.00 59.19 96 VAL A N 1
ATOM 757 C CA . VAL A 1 96 ? 18.985 6.367 -25.854 1.00 59.19 96 VAL A CA 1
ATOM 758 C C . VAL A 1 96 ? 18.174 5.181 -25.344 1.00 59.19 96 VAL A C 1
ATOM 760 O O . VAL A 1 96 ? 17.111 5.330 -24.736 1.00 59.19 96 VAL A O 1
ATOM 763 N N . VAL A 1 97 ? 18.714 3.976 -25.536 1.00 58.06 97 VAL A N 1
ATOM 764 C CA . VAL A 1 97 ? 18.170 2.753 -24.933 1.00 58.06 97 VAL A CA 1
ATOM 765 C C . VAL A 1 97 ? 18.397 2.807 -23.422 1.00 58.06 97 VAL A C 1
ATOM 767 O O . VAL A 1 97 ? 19.477 2.518 -22.908 1.00 58.06 97 VAL A O 1
ATOM 770 N N . LEU A 1 98 ? 17.363 3.201 -22.683 1.00 61.50 98 LEU A N 1
ATOM 771 C CA . LEU A 1 98 ? 17.392 3.220 -21.224 1.00 61.50 98 LEU A CA 1
ATOM 772 C C . LEU A 1 98 ? 17.239 1.800 -20.690 1.00 61.50 98 LEU A C 1
ATOM 774 O O . LEU A 1 98 ? 16.129 1.291 -20.538 1.00 61.50 98 LEU A O 1
ATOM 778 N N . PHE A 1 99 ? 18.370 1.175 -20.375 1.00 66.38 99 PHE A N 1
ATOM 779 C CA . PHE A 1 99 ? 18.394 -0.140 -19.738 1.00 66.38 99 PHE A CA 1
ATOM 780 C C . PHE A 1 99 ? 17.804 -0.108 -18.328 1.00 66.38 99 PHE A C 1
ATOM 782 O O . PHE A 1 99 ? 17.178 -1.080 -17.918 1.00 66.38 99 PHE A O 1
ATOM 789 N N . HIS A 1 100 ? 17.939 1.008 -17.603 1.00 72.31 100 HIS A N 1
ATOM 790 C CA . HIS A 1 100 ? 17.415 1.162 -16.249 1.00 72.31 100 HIS A CA 1
ATOM 791 C C . HIS A 1 100 ? 16.377 2.283 -16.161 1.00 72.31 100 HIS A C 1
ATOM 793 O O . HIS A 1 100 ? 16.576 3.392 -16.657 1.00 72.31 100 HIS A O 1
ATOM 799 N N . THR A 1 101 ? 15.280 2.000 -15.468 1.00 75.44 101 THR A N 1
ATOM 800 C CA . THR A 1 101 ? 14.194 2.930 -15.172 1.00 75.44 101 THR A CA 1
ATOM 801 C C . THR A 1 101 ? 14.098 3.122 -13.671 1.00 75.44 101 THR A C 1
ATOM 803 O O . THR A 1 101 ? 14.065 2.158 -12.905 1.00 75.44 101 THR A O 1
ATOM 806 N N . LYS A 1 102 ? 13.998 4.376 -13.236 1.00 82.31 102 LYS A N 1
ATOM 807 C CA . LYS A 1 102 ? 13.630 4.708 -11.863 1.00 82.31 102 LYS A CA 1
ATOM 808 C C . LYS A 1 102 ? 12.108 4.843 -11.802 1.00 82.31 102 LYS A C 1
ATOM 810 O O . LYS A 1 102 ? 11.527 5.589 -12.582 1.00 82.31 102 LYS A O 1
ATOM 815 N N . ILE A 1 103 ? 11.463 4.109 -10.906 1.00 85.31 103 ILE A N 1
ATOM 816 C CA . ILE A 1 103 ? 10.015 4.175 -10.686 1.00 85.31 103 ILE A CA 1
ATOM 817 C C . ILE A 1 103 ? 9.795 4.677 -9.269 1.00 85.31 103 ILE A C 1
ATOM 819 O O . ILE A 1 103 ? 10.307 4.087 -8.315 1.00 85.31 103 ILE A O 1
ATOM 823 N N . THR A 1 104 ? 9.058 5.776 -9.136 1.00 89.62 104 THR A N 1
ATOM 824 C CA . THR A 1 104 ? 8.749 6.387 -7.839 1.00 89.62 104 THR A CA 1
ATOM 825 C C . THR A 1 104 ? 7.257 6.326 -7.585 1.00 89.62 104 THR A C 1
ATOM 827 O O . THR A 1 104 ? 6.472 6.756 -8.423 1.00 89.62 104 THR A O 1
ATOM 830 N N . MET A 1 105 ? 6.876 5.817 -6.416 1.00 92.00 105 MET A N 1
ATOM 831 C CA . MET A 1 105 ? 5.493 5.803 -5.955 1.00 92.00 105 MET A CA 1
ATOM 832 C C . MET A 1 105 ? 5.362 6.643 -4.693 1.00 92.00 105 MET A C 1
ATOM 834 O O . MET A 1 105 ? 6.147 6.490 -3.750 1.00 92.00 105 MET A O 1
ATOM 838 N N . THR A 1 106 ? 4.329 7.479 -4.671 1.00 94.38 106 THR A N 1
ATOM 839 C CA . THR A 1 106 ? 3.963 8.301 -3.522 1.00 94.38 106 THR A CA 1
ATOM 840 C C . THR A 1 106 ? 2.539 7.977 -3.089 1.00 94.38 106 THR A C 1
ATOM 842 O O . THR A 1 106 ? 1.583 8.194 -3.837 1.00 94.38 106 THR A O 1
ATOM 845 N N . LEU A 1 107 ? 2.401 7.484 -1.859 1.00 95.88 107 LEU A N 1
ATOM 846 C CA . LEU A 1 107 ? 1.127 7.160 -1.224 1.00 95.88 107 LEU A CA 1
ATOM 847 C C . LEU A 1 107 ? 0.889 8.091 -0.037 1.00 95.88 107 LEU A C 1
ATOM 849 O O . LEU A 1 107 ? 1.726 8.188 0.857 1.00 95.88 107 LEU A O 1
ATOM 853 N N . VAL A 1 108 ? -0.272 8.729 0.019 1.00 97.19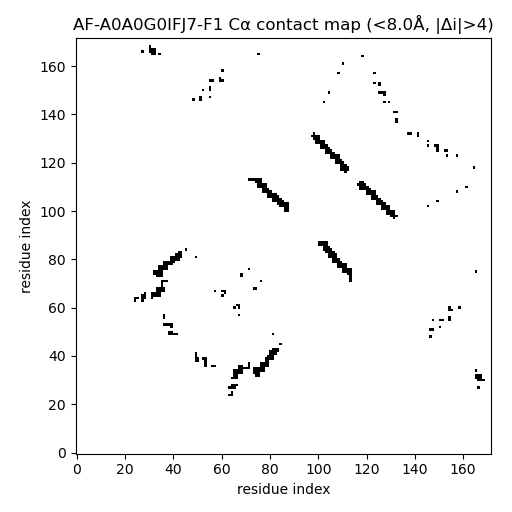 108 VAL A N 1
ATOM 854 C CA . VAL A 1 108 ? -0.742 9.460 1.199 1.00 97.19 108 VAL A CA 1
ATOM 855 C C . VAL A 1 108 ? -1.694 8.552 1.960 1.00 97.19 108 VAL A C 1
ATOM 857 O O . VAL A 1 108 ? -2.743 8.171 1.445 1.00 97.19 108 VAL A O 1
ATOM 860 N N . CYS A 1 109 ? -1.314 8.177 3.177 1.00 97.88 109 CYS A N 1
ATOM 861 C CA . CYS A 1 109 ? -2.096 7.282 4.019 1.00 97.88 109 CYS A CA 1
ATOM 862 C C . CYS A 1 109 ? -2.664 8.060 5.204 1.00 97.88 109 CYS A C 1
ATOM 864 O O . CYS A 1 109 ? -1.902 8.656 5.968 1.00 97.88 109 CYS A O 1
ATOM 866 N N . SER A 1 110 ? -3.980 8.013 5.376 1.00 97.69 110 SER A N 1
ATOM 867 C CA . SER A 1 110 ? -4.698 8.619 6.496 1.0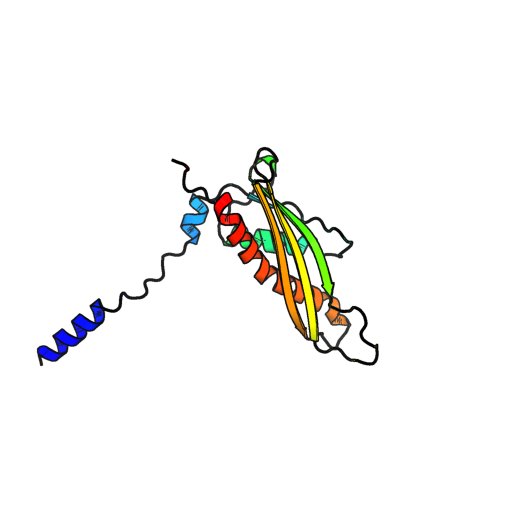0 97.69 110 SER A CA 1
ATOM 868 C C . SER A 1 110 ? -5.364 7.533 7.327 1.00 97.69 110 SER A C 1
ATOM 870 O O . SER A 1 110 ? -6.039 6.661 6.781 1.00 97.69 110 SER A O 1
ATOM 872 N N . LEU A 1 111 ? -5.192 7.601 8.645 1.00 96.88 111 LEU A N 1
ATOM 873 C CA . LEU A 1 111 ? -5.893 6.740 9.587 1.00 96.88 111 LEU A CA 1
ATOM 874 C C . LEU A 1 111 ? -7.050 7.512 10.211 1.00 96.88 111 LEU A C 1
ATOM 876 O O . LEU A 1 111 ? -6.849 8.575 10.797 1.00 96.88 111 LEU A O 1
ATOM 880 N N . ILE A 1 112 ? -8.252 6.969 10.086 1.00 95.88 112 ILE A N 1
ATOM 881 C CA . ILE A 1 112 ? -9.499 7.586 10.528 1.00 95.88 112 ILE A CA 1
ATOM 882 C C . ILE A 1 112 ? -10.099 6.707 11.629 1.00 95.88 112 ILE A C 1
ATOM 884 O O . ILE A 1 112 ? -10.130 5.482 11.498 1.00 95.88 112 ILE A O 1
ATOM 888 N N . ASN A 1 113 ? -10.550 7.310 12.726 1.00 91.12 113 ASN A N 1
ATOM 889 C CA . ASN A 1 113 ? -11.194 6.580 13.817 1.00 91.12 113 ASN A CA 1
ATOM 890 C C . ASN A 1 113 ? -12.659 6.223 13.484 1.00 91.12 113 ASN A C 1
ATOM 892 O O . ASN A 1 113 ? -13.209 6.613 12.454 1.00 91.12 113 ASN A O 1
ATOM 896 N N . TYR A 1 114 ? -13.320 5.521 14.402 1.00 85.12 114 TYR A N 1
ATOM 897 C CA . TYR A 1 114 ? -14.735 5.140 14.301 1.00 85.12 114 TYR A CA 1
ATOM 898 C C . TYR A 1 114 ? -15.713 6.333 14.269 1.00 85.12 114 TYR A C 1
ATOM 900 O O . TYR A 1 114 ? -16.857 6.168 13.859 1.00 85.12 114 TYR A O 1
ATOM 908 N N . GLN A 1 115 ? -15.278 7.530 14.675 1.00 88.81 115 GLN A N 1
ATOM 909 C CA . GLN 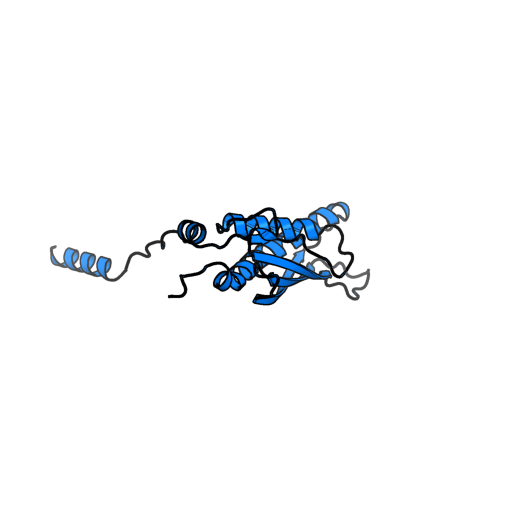A 1 115 ? -16.063 8.773 14.622 1.00 88.81 115 GLN A CA 1
ATOM 910 C C . GLN A 1 115 ? -15.862 9.543 13.307 1.00 88.81 115 GLN A C 1
ATOM 912 O O . GLN A 1 115 ? -16.426 10.619 13.139 1.00 88.81 115 GLN A O 1
ATOM 917 N N . GLY A 1 116 ? -15.041 9.034 12.381 1.00 89.62 116 GLY A N 1
ATOM 918 C CA . GLY A 1 116 ? -14.704 9.743 11.145 1.00 89.62 116 GLY A CA 1
ATOM 919 C C . GLY A 1 116 ? -13.624 10.819 11.310 1.00 89.62 116 GLY A C 1
ATOM 920 O O . GLY A 1 116 ? -13.359 11.562 10.368 1.00 89.62 116 GLY A O 1
ATOM 921 N N . ILE A 1 117 ? -12.968 10.898 12.470 1.00 93.31 117 ILE A N 1
ATOM 922 C CA . ILE A 1 117 ? -11.894 11.857 12.746 1.00 93.31 117 ILE A CA 1
ATOM 923 C C . ILE A 1 117 ? -10.566 11.290 12.247 1.00 93.31 117 ILE A C 1
ATOM 925 O O . ILE A 1 117 ? -10.201 10.152 12.554 1.00 93.31 117 ILE A O 1
ATOM 929 N N . VAL A 1 118 ? -9.814 12.098 11.501 1.00 96.19 118 VAL A N 1
ATOM 930 C CA . VAL A 1 118 ? -8.453 11.761 11.070 1.00 96.19 118 VAL A CA 1
ATOM 931 C C . VAL A 1 118 ? -7.522 11.804 12.283 1.00 96.19 118 VAL A C 1
ATOM 933 O O . VAL A 1 118 ? -7.284 12.863 12.851 1.00 96.19 118 VAL A O 1
ATOM 936 N N . ILE A 1 119 ? -6.977 10.651 12.666 1.00 95.00 119 ILE A N 1
ATOM 937 C CA . ILE A 1 119 ? -6.012 10.519 13.767 1.00 95.00 119 ILE A CA 1
ATOM 938 C C . ILE A 1 119 ? -4.622 10.937 13.306 1.00 95.00 119 ILE A C 1
ATOM 940 O O . ILE A 1 119 ? -3.882 11.604 14.023 1.00 95.00 119 ILE A O 1
ATOM 944 N N . THR A 1 120 ? -4.247 10.492 12.110 1.00 96.44 120 THR A N 1
ATOM 945 C CA . THR A 1 120 ? -2.939 10.776 11.533 1.00 96.44 120 THR A CA 1
ATOM 946 C C . THR A 1 120 ? -2.995 10.699 10.016 1.00 96.44 120 THR A C 1
ATOM 948 O O . THR A 1 120 ? -3.844 10.016 9.439 1.00 96.44 120 THR A O 1
ATOM 951 N N . THR A 1 121 ? -2.090 11.414 9.359 1.00 97.75 121 THR A N 1
ATOM 952 C CA . THR A 1 121 ? -1.859 11.335 7.919 1.00 97.75 121 THR A CA 1
ATOM 953 C C . THR A 1 121 ? -0.368 11.416 7.653 1.00 97.75 121 THR A C 1
ATOM 955 O O . THR A 1 121 ? 0.328 12.246 8.234 1.00 97.75 121 THR A O 1
ATOM 958 N N . LYS A 1 122 ? 0.130 10.564 6.757 1.00 97.94 122 LYS A N 1
ATOM 959 C CA . LYS A 1 122 ? 1.529 10.586 6.342 1.00 97.94 122 LYS A CA 1
ATOM 960 C C . LYS A 1 122 ? 1.692 10.238 4.876 1.00 97.94 122 LYS A C 1
ATOM 962 O O . LYS A 1 122 ? 1.041 9.334 4.354 1.00 97.94 122 LYS A O 1
ATOM 967 N N . GLU A 1 123 ? 2.608 10.953 4.240 1.00 97.69 123 GLU A N 1
ATOM 968 C CA . GLU A 1 123 ? 3.071 10.665 2.892 1.00 97.69 123 GLU A CA 1
ATOM 969 C C . GLU A 1 123 ? 4.245 9.679 2.937 1.00 97.69 123 GLU A C 1
ATOM 971 O O . GLU A 1 123 ? 5.206 9.843 3.695 1.00 97.69 123 GLU A O 1
ATOM 976 N N . PHE A 1 124 ? 4.153 8.635 2.121 1.00 96.81 124 PHE A N 1
ATOM 977 C CA . PHE A 1 124 ? 5.174 7.621 1.932 1.00 96.81 124 PHE A CA 1
ATOM 978 C C . PHE A 1 124 ? 5.642 7.674 0.490 1.00 96.81 124 PHE A C 1
ATOM 980 O O . PHE A 1 124 ? 4.865 7.409 -0.424 1.00 96.81 124 PHE A O 1
ATOM 987 N N . THR A 1 125 ? 6.928 7.947 0.308 1.00 95.25 125 THR A N 1
ATOM 988 C CA . THR A 1 125 ? 7.578 7.891 -0.999 1.00 95.25 125 THR A CA 1
ATOM 989 C C . THR A 1 125 ? 8.590 6.760 -0.996 1.00 95.25 125 THR A C 1
ATOM 991 O O . THR A 1 125 ? 9.369 6.589 -0.045 1.00 95.25 125 THR A O 1
ATOM 994 N N . ASN A 1 126 ? 8.562 5.961 -2.054 1.00 94.06 126 ASN A N 1
ATOM 995 C CA . ASN A 1 126 ? 9.563 4.942 -2.291 1.00 94.06 126 ASN A CA 1
ATOM 996 C C . ASN A 1 126 ? 9.938 4.907 -3.766 1.00 94.06 126 ASN A C 1
ATOM 998 O O . ASN A 1 126 ? 9.112 5.155 -4.645 1.00 94.06 126 ASN A O 1
ATOM 1002 N N . THR A 1 127 ? 11.195 4.568 -4.014 1.00 90.50 127 THR A N 1
ATOM 1003 C CA . THR A 1 127 ? 11.747 4.524 -5.355 1.00 90.50 127 THR A CA 1
ATOM 1004 C C . THR A 1 127 ? 12.479 3.213 -5.573 1.00 90.50 127 THR A C 1
ATOM 1006 O O . THR A 1 127 ? 13.244 2.761 -4.720 1.00 90.50 127 THR A O 1
ATOM 1009 N N . LEU A 1 128 ? 12.263 2.616 -6.738 1.00 88.62 128 LEU A N 1
ATOM 1010 C CA . LEU A 1 128 ? 12.951 1.419 -7.189 1.00 88.62 128 LEU A CA 1
ATOM 1011 C C . LEU A 1 128 ? 13.649 1.694 -8.521 1.00 88.62 128 LEU A C 1
ATOM 1013 O O . LEU A 1 128 ? 13.068 2.304 -9.416 1.00 88.62 128 LEU A O 1
ATOM 1017 N N . LEU A 1 129 ? 14.893 1.236 -8.643 1.00 83.81 129 LEU A N 1
ATOM 1018 C CA . LEU A 1 129 ? 15.594 1.150 -9.920 1.00 83.81 129 LEU A CA 1
ATOM 1019 C C . LEU A 1 129 ? 15.361 -0.253 -10.488 1.00 83.81 129 LEU A C 1
ATOM 1021 O O . LEU A 1 129 ? 15.628 -1.238 -9.802 1.00 83.81 129 LEU A O 1
ATOM 1025 N N . VAL A 1 130 ? 14.846 -0.342 -11.709 1.00 80.19 130 VAL A N 1
ATOM 1026 C CA . VAL A 1 130 ? 14.539 -1.607 -12.389 1.00 80.19 130 VAL A CA 1
ATOM 1027 C C . VAL A 1 130 ? 15.117 -1.617 -13.795 1.00 80.19 130 VAL A C 1
ATOM 1029 O O . VAL A 1 130 ? 15.170 -0.582 -14.451 1.00 80.19 130 VAL A O 1
ATOM 1032 N N . THR A 1 131 ? 15.546 -2.784 -14.266 1.00 78.25 131 THR A N 1
ATOM 1033 C CA . THR A 1 131 ? 16.035 -2.957 -15.639 1.00 78.25 131 THR A CA 1
ATOM 1034 C C . THR A 1 131 ? 14.866 -3.275 -16.561 1.00 78.25 131 THR A C 1
ATOM 1036 O O . THR A 1 131 ? 14.148 -4.242 -16.311 1.00 78.25 131 THR A O 1
ATOM 1039 N N . LYS A 1 132 ? 14.659 -2.470 -17.605 1.00 72.69 132 LYS A N 1
ATOM 1040 C CA . LYS A 1 132 ? 13.538 -2.644 -18.537 1.00 72.69 132 LYS A CA 1
ATOM 1041 C C . LYS A 1 132 ? 13.753 -3.899 -19.402 1.00 72.69 132 LYS A C 1
ATOM 1043 O O . LYS A 1 132 ? 14.877 -4.122 -19.858 1.00 72.69 132 LYS A O 1
ATOM 1048 N N . PRO A 1 133 ? 12.710 -4.707 -19.674 1.00 72.00 133 PRO A N 1
ATOM 1049 C CA . PRO A 1 133 ? 12.816 -5.776 -20.658 1.00 72.00 133 PRO A CA 1
ATOM 1050 C C . PRO A 1 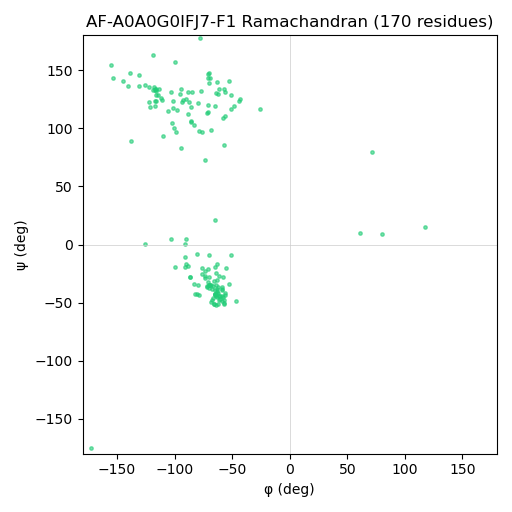133 ? 13.075 -5.193 -22.051 1.00 72.00 133 PRO A C 1
ATOM 1052 O O . PRO A 1 133 ? 12.480 -4.187 -22.440 1.00 72.00 133 PRO A O 1
ATOM 1055 N N . GLN A 1 134 ? 13.942 -5.853 -22.818 1.00 72.50 134 GLN A N 1
ATOM 1056 C CA . GLN A 1 134 ? 14.189 -5.497 -24.219 1.00 72.50 134 GLN A CA 1
ATOM 1057 C C . GLN A 1 134 ? 12.984 -5.830 -25.112 1.00 72.50 134 GLN A C 1
ATOM 1059 O O . GLN A 1 134 ? 12.758 -5.162 -26.115 1.00 72.50 134 GLN A O 1
ATOM 1064 N N . ASN A 1 135 ? 12.190 -6.837 -24.729 1.00 76.12 135 ASN A N 1
ATOM 1065 C CA . ASN A 1 135 ? 10.980 -7.223 -25.442 1.00 76.12 135 ASN A CA 1
ATOM 1066 C C . ASN A 1 135 ? 9.771 -6.380 -24.973 1.00 76.12 135 ASN A C 1
ATOM 1068 O O . ASN A 1 135 ? 9.386 -6.485 -23.802 1.00 76.12 135 ASN A O 1
ATOM 1072 N N . PRO A 1 136 ? 9.136 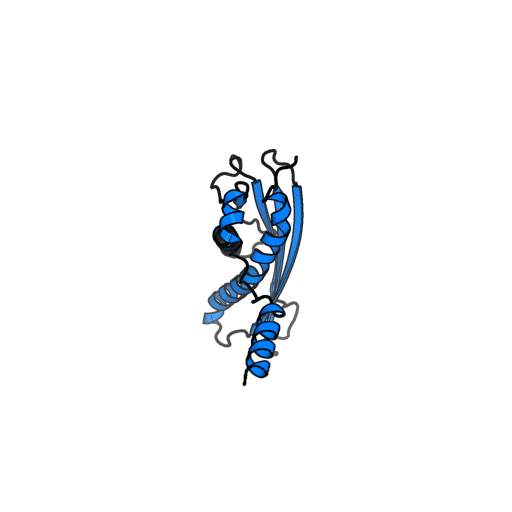-5.585 -25.857 1.00 71.81 136 PRO A N 1
ATOM 1073 C CA . PRO A 1 136 ? 7.983 -4.755 -25.506 1.00 71.81 136 PRO A CA 1
ATOM 1074 C C . PRO A 1 136 ? 6.749 -5.561 -25.077 1.00 71.81 136 PRO A C 1
ATOM 1076 O O . PRO A 1 136 ? 5.942 -5.047 -24.304 1.00 71.81 136 PRO A O 1
ATOM 1079 N N . SER A 1 137 ? 6.607 -6.828 -25.491 1.00 77.31 137 SER A N 1
ATOM 1080 C CA . SER A 1 137 ? 5.471 -7.665 -25.074 1.00 77.31 137 SER A CA 1
ATOM 1081 C C . SER A 1 137 ? 5.463 -7.958 -23.568 1.00 77.31 137 SER A C 1
ATOM 1083 O O . SER A 1 137 ? 4.421 -8.291 -23.018 1.00 77.31 137 SER A O 1
ATOM 1085 N N . LEU A 1 138 ? 6.606 -7.805 -22.888 1.00 77.62 138 LEU A N 1
ATOM 1086 C CA . LEU A 1 138 ? 6.760 -8.028 -21.446 1.00 77.62 138 LEU A CA 1
ATOM 1087 C C . LEU A 1 138 ? 6.500 -6.763 -20.609 1.00 77.62 138 LEU A C 1
ATOM 1089 O O . LEU A 1 138 ? 6.722 -6.763 -19.399 1.00 77.62 138 LEU A O 1
ATOM 1093 N N . GLN A 1 139 ? 6.080 -5.654 -21.225 1.00 73.69 139 GLN A N 1
ATOM 1094 C CA . GLN A 1 139 ? 5.986 -4.361 -20.544 1.00 73.69 139 GLN A CA 1
ATOM 1095 C C . GLN A 1 139 ? 4.915 -4.326 -19.440 1.00 73.69 139 GLN A C 1
ATOM 1097 O O . GLN A 1 139 ? 5.149 -3.703 -18.404 1.00 73.69 139 GLN A O 1
ATOM 1102 N N . SER A 1 140 ? 3.779 -5.007 -19.628 1.00 75.62 140 SER A N 1
ATOM 1103 C CA . SER A 1 140 ? 2.714 -5.086 -18.614 1.00 75.62 140 SER A CA 1
ATOM 1104 C C . SER A 1 140 ? 3.162 -5.893 -17.390 1.00 75.62 140 SER A C 1
ATOM 1106 O O . SER A 1 140 ? 3.119 -5.391 -16.264 1.00 75.62 140 SER A O 1
ATOM 1108 N N . ASP A 1 141 ? 3.721 -7.087 -17.614 1.00 80.19 141 ASP A N 1
ATOM 1109 C CA . ASP A 1 141 ? 4.277 -7.934 -16.552 1.00 80.19 141 ASP A CA 1
ATOM 1110 C C . ASP A 1 141 ? 5.399 -7.220 -15.791 1.00 80.19 141 ASP A C 1
ATOM 1112 O O . ASP A 1 141 ? 5.492 -7.290 -14.563 1.00 80.19 141 ASP A O 1
ATOM 1116 N N . PHE A 1 142 ? 6.232 -6.469 -16.514 1.00 81.56 142 PHE A N 1
ATOM 1117 C CA . PHE A 1 142 ? 7.288 -5.653 -15.930 1.00 81.56 142 PHE A CA 1
ATOM 1118 C C . PHE A 1 142 ? 6.747 -4.547 -15.016 1.00 81.56 142 PHE A C 1
ATOM 1120 O O . PHE A 1 142 ? 7.266 -4.360 -13.913 1.00 81.56 142 PHE A O 1
ATOM 1127 N N . GLN A 1 143 ? 5.710 -3.821 -15.443 1.00 80.69 143 GLN A N 1
ATOM 1128 C CA . GLN A 1 143 ? 5.070 -2.795 -14.616 1.00 80.69 143 GLN A CA 1
ATOM 1129 C C . GLN A 1 143 ? 4.475 -3.410 -13.348 1.00 80.69 143 GLN A C 1
ATOM 1131 O O . GLN A 1 143 ? 4.760 -2.939 -12.245 1.00 80.69 143 GLN A O 1
ATOM 1136 N N . HIS A 1 144 ? 3.731 -4.509 -13.489 1.00 85.31 144 HIS A N 1
ATOM 1137 C CA . HIS A 1 144 ? 3.156 -5.243 -12.365 1.00 85.31 144 HIS A CA 1
ATOM 1138 C C . HIS A 1 144 ? 4.235 -5.698 -11.368 1.00 85.31 144 HIS A C 1
ATOM 1140 O O . HIS A 1 144 ? 4.121 -5.459 -10.160 1.00 85.31 144 HIS A O 1
ATOM 1146 N N . PHE A 1 145 ? 5.323 -6.294 -11.865 1.00 86.94 145 PHE A N 1
ATOM 1147 C CA . PHE A 1 145 ? 6.477 -6.682 -11.055 1.00 86.94 145 PHE A CA 1
ATOM 1148 C C . PHE A 1 145 ? 7.079 -5.485 -10.307 1.00 86.94 145 PHE A C 1
ATOM 1150 O O . PHE A 1 145 ? 7.272 -5.543 -9.089 1.00 86.94 145 PHE A O 1
ATOM 1157 N N . ALA A 1 146 ? 7.359 -4.386 -11.011 1.00 86.69 146 ALA A N 1
ATOM 1158 C CA . ALA A 1 146 ? 8.017 -3.228 -10.424 1.00 86.69 146 ALA A CA 1
ATOM 1159 C C . ALA A 1 146 ? 7.160 -2.557 -9.341 1.00 86.69 146 ALA A C 1
ATOM 1161 O O . ALA A 1 146 ? 7.667 -2.221 -8.267 1.00 86.69 146 ALA A O 1
ATOM 1162 N N . TYR A 1 147 ? 5.858 -2.410 -9.587 1.00 89.31 147 TYR A N 1
ATOM 1163 C CA . TYR A 1 147 ? 4.920 -1.859 -8.614 1.00 89.31 147 TYR A CA 1
ATOM 1164 C C . TYR A 1 147 ? 4.785 -2.750 -7.385 1.00 89.31 147 TYR A C 1
ATOM 1166 O O . TYR A 1 147 ? 4.875 -2.255 -6.260 1.00 89.31 147 TYR A O 1
ATOM 1174 N N . THR A 1 148 ? 4.680 -4.064 -7.581 1.00 91.19 148 THR A N 1
ATOM 1175 C CA . THR A 1 148 ? 4.639 -5.031 -6.478 1.00 91.19 148 THR A CA 1
ATOM 1176 C C . THR A 1 148 ? 5.885 -4.909 -5.600 1.00 91.19 148 THR A C 1
ATOM 1178 O O . THR A 1 148 ? 5.778 -4.806 -4.380 1.00 91.19 148 THR A O 1
ATOM 1181 N N . LYS A 1 149 ? 7.079 -4.810 -6.197 1.00 91.75 149 LYS A N 1
ATOM 1182 C CA . LYS A 1 149 ? 8.341 -4.657 -5.451 1.00 91.75 149 LYS A CA 1
ATOM 1183 C C . LYS A 1 149 ? 8.432 -3.353 -4.662 1.00 91.75 149 LYS A C 1
ATOM 1185 O O . LYS A 1 149 ? 9.025 -3.323 -3.580 1.00 91.75 149 LYS A O 1
ATOM 1190 N N . ILE A 1 150 ? 7.864 -2.268 -5.183 1.00 93.00 150 ILE A N 1
ATOM 1191 C CA . ILE A 1 150 ? 7.767 -1.006 -4.445 1.00 93.00 150 ILE A CA 1
ATOM 1192 C C . ILE A 1 150 ? 6.832 -1.171 -3.244 1.00 93.00 150 ILE A C 1
ATOM 1194 O O . ILE A 1 150 ? 7.198 -0.776 -2.133 1.00 93.00 150 ILE A O 1
ATOM 1198 N N . LEU A 1 151 ? 5.670 -1.790 -3.450 1.00 94.56 151 LEU A N 1
ATOM 1199 C CA . LEU A 1 151 ? 4.642 -1.982 -2.430 1.00 94.56 151 LEU A CA 1
ATOM 1200 C C . LEU A 1 151 ? 5.069 -2.948 -1.317 1.00 94.56 151 LEU A C 1
ATOM 1202 O O . LEU A 1 151 ? 4.853 -2.639 -0.145 1.00 94.56 151 LEU A O 1
ATOM 1206 N N . GLU A 1 152 ? 5.794 -4.021 -1.645 1.00 93.00 152 GLU A N 1
ATOM 1207 C CA . GLU A 1 152 ? 6.426 -4.934 -0.677 1.00 93.00 152 GLU A CA 1
ATOM 1208 C C . GLU A 1 152 ? 7.305 -4.185 0.341 1.00 93.00 152 GLU A C 1
ATOM 1210 O O . GLU A 1 152 ? 7.379 -4.568 1.509 1.00 93.00 152 GLU A O 1
ATOM 1215 N N . LYS A 1 153 ? 7.956 -3.094 -0.084 1.00 93.31 153 LYS A N 1
ATOM 1216 C CA . LYS A 1 153 ? 8.777 -2.237 0.785 1.00 93.31 153 LYS A CA 1
ATOM 1217 C C . LYS A 1 153 ? 7.969 -1.145 1.489 1.00 93.31 153 LYS A C 1
ATOM 1219 O O . LYS A 1 153 ? 8.366 -0.689 2.561 1.00 93.31 153 LYS A O 1
ATOM 1224 N N . MET A 1 154 ? 6.867 -0.685 0.898 1.00 95.50 154 MET A N 1
ATOM 1225 C CA . MET A 1 154 ? 6.040 0.385 1.467 1.00 95.50 154 MET A CA 1
ATOM 1226 C C . MET A 1 154 ? 5.091 -0.123 2.549 1.00 95.50 154 MET A C 1
ATOM 1228 O O . MET A 1 154 ? 4.990 0.522 3.591 1.00 95.50 154 MET A O 1
ATOM 1232 N N . ALA A 1 155 ? 4.441 -1.271 2.347 1.00 95.69 155 ALA A N 1
ATOM 1233 C CA . ALA A 1 155 ? 3.445 -1.793 3.281 1.00 95.69 155 ALA A CA 1
ATOM 1234 C C . ALA A 1 155 ? 3.980 -1.968 4.723 1.00 95.69 155 ALA A C 1
ATOM 1236 O O . ALA A 1 155 ? 3.315 -1.478 5.637 1.00 95.69 155 ALA A O 1
ATOM 1237 N N . PRO A 1 156 ? 5.199 -2.507 4.959 1.00 95.38 156 PRO A N 1
ATOM 1238 C CA . PRO A 1 156 ? 5.789 -2.555 6.301 1.00 95.38 156 PRO A CA 1
ATOM 1239 C C . PRO A 1 156 ? 6.036 -1.178 6.918 1.00 95.38 156 PRO A C 1
ATOM 1241 O O . PRO A 1 156 ? 5.852 -0.992 8.115 1.00 95.38 156 PRO A O 1
ATOM 1244 N N . ARG A 1 157 ? 6.439 -0.187 6.113 1.00 96.62 157 ARG A N 1
ATOM 1245 C CA . ARG A 1 157 ? 6.689 1.181 6.599 1.00 96.62 157 ARG A CA 1
ATOM 1246 C C . ARG A 1 157 ? 5.390 1.880 6.987 1.00 96.62 157 ARG A C 1
ATOM 1248 O O . ARG A 1 157 ? 5.374 2.632 7.960 1.00 96.62 157 ARG A O 1
ATOM 1255 N N . ILE A 1 158 ? 4.324 1.641 6.222 1.00 96.88 158 ILE A N 1
ATOM 1256 C CA . ILE A 1 158 ? 2.979 2.134 6.529 1.00 96.88 158 ILE A CA 1
ATOM 1257 C C . ILE A 1 158 ? 2.497 1.490 7.827 1.00 96.88 158 ILE A C 1
ATOM 1259 O O . ILE A 1 158 ? 2.128 2.210 8.748 1.00 96.88 158 ILE A O 1
ATOM 1263 N N . GLU A 1 159 ? 2.561 0.162 7.938 1.00 95.12 159 GLU A N 1
ATOM 1264 C CA . GLU A 1 159 ? 2.161 -0.565 9.146 1.00 95.12 159 GLU A CA 1
ATOM 1265 C C . GLU A 1 159 ? 2.931 -0.086 10.375 1.00 95.12 159 GLU A C 1
ATOM 1267 O O . GLU A 1 159 ? 2.311 0.312 11.357 1.00 95.12 159 GLU A O 1
ATOM 1272 N N . GLN A 1 160 ? 4.262 -0.033 10.303 1.00 94.44 160 GLN A N 1
ATOM 1273 C CA . GLN A 1 160 ? 5.106 0.392 11.416 1.00 94.44 160 GLN A CA 1
ATOM 1274 C C . GLN A 1 160 ? 4.766 1.810 11.879 1.00 94.44 160 GLN A C 1
ATOM 1276 O O . GLN A 1 160 ? 4.788 2.091 13.076 1.00 94.44 160 GLN A O 1
ATOM 1281 N N . TYR A 1 161 ? 4.457 2.705 10.936 1.00 95.50 161 TYR A N 1
ATOM 1282 C CA . TYR A 1 161 ? 4.015 4.047 11.275 1.00 95.50 161 TYR A CA 1
ATOM 1283 C C . TYR A 1 161 ? 2.645 4.027 11.948 1.00 95.50 161 TYR A C 1
ATOM 1285 O O . TYR A 1 161 ? 2.503 4.657 12.982 1.00 95.50 161 TYR A O 1
ATOM 1293 N N . MET A 1 162 ? 1.663 3.303 11.403 1.00 94.44 162 MET A N 1
ATOM 1294 C CA . MET A 1 162 ? 0.285 3.294 11.914 1.00 94.44 162 MET A CA 1
ATOM 1295 C C . MET A 1 162 ? 0.120 2.516 13.228 1.00 94.44 162 MET A C 1
ATOM 1297 O O . MET A 1 162 ? -0.819 2.772 13.985 1.00 94.44 162 MET A O 1
ATOM 1301 N N . ARG A 1 163 ? 1.035 1.585 13.516 1.00 92.44 163 ARG A N 1
ATOM 1302 C CA . ARG A 1 163 ? 0.989 0.666 14.658 1.00 92.44 163 ARG A CA 1
ATOM 1303 C C . ARG A 1 163 ? 0.650 1.333 15.997 1.00 92.44 163 ARG A C 1
ATOM 1305 O O . ARG A 1 163 ? -0.263 0.831 16.644 1.00 92.44 163 ARG A O 1
ATOM 1312 N N . PRO A 1 164 ? 1.271 2.453 16.423 1.00 90.31 164 PRO A N 1
ATOM 1313 C CA . PRO A 1 164 ? 1.004 3.049 17.736 1.00 90.31 164 PRO A CA 1
ATOM 1314 C C . PRO A 1 164 ? -0.464 3.425 17.971 1.00 90.31 164 PRO A C 1
ATOM 1316 O O . PRO A 1 164 ? -0.921 3.418 19.108 1.00 90.31 164 PRO A O 1
ATOM 1319 N N . TRP A 1 165 ? -1.210 3.728 16.906 1.00 90.38 165 TRP A N 1
ATOM 1320 C CA . TRP A 1 165 ? -2.632 4.071 16.987 1.00 90.38 165 TRP A CA 1
ATOM 1321 C C . TRP A 1 165 ? -3.558 2.861 16.845 1.00 90.38 165 TRP A C 1
ATOM 1323 O O . TRP A 1 165 ? -4.721 2.935 17.232 1.00 90.38 165 TRP A O 1
ATOM 1333 N N . LEU A 1 166 ? -3.053 1.760 16.286 1.00 89.94 166 LEU A N 1
ATOM 1334 C CA . LEU A 1 166 ? -3.814 0.535 16.038 1.00 89.94 166 LEU A CA 1
ATOM 1335 C C . LEU A 1 166 ? -3.590 -0.543 17.101 1.00 89.94 166 LEU A C 1
ATOM 1337 O O . LEU A 1 166 ? -4.407 -1.450 17.231 1.00 89.94 166 LEU A O 1
ATOM 1341 N N . THR A 1 167 ? -2.501 -0.457 17.860 1.00 86.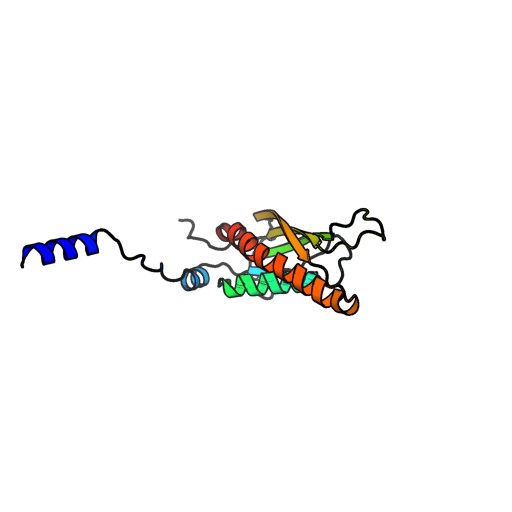12 167 THR A N 1
ATOM 1342 C CA . THR A 1 167 ? -2.213 -1.332 18.993 1.00 86.12 167 THR A CA 1
ATOM 1343 C C . THR A 1 167 ? -2.330 -0.514 20.268 1.00 86.12 167 THR A C 1
ATOM 1345 O O . THR A 1 167 ? -1.373 0.135 20.691 1.00 86.12 167 THR A O 1
ATOM 1348 N N . GLN A 1 168 ? -3.505 -0.514 20.892 1.00 68.06 168 GLN A N 1
ATOM 1349 C CA . GLN A 1 168 ? -3.617 0.046 22.233 1.00 68.06 168 GLN A CA 1
ATOM 1350 C C . GLN A 1 168 ? -2.931 -0.907 23.219 1.00 68.06 168 GLN A C 1
ATOM 1352 O O . GLN A 1 168 ? -3.428 -1.995 23.503 1.00 68.06 168 GLN A O 1
ATOM 1357 N N . ARG A 1 169 ? -1.820 -0.469 23.822 1.00 51.59 169 ARG A N 1
ATOM 1358 C CA . ARG A 1 169 ? -1.628 -0.771 25.244 1.00 51.59 169 ARG A CA 1
ATOM 1359 C C . ARG A 1 169 ? -2.646 0.097 25.962 1.00 51.59 169 ARG A C 1
ATOM 1361 O O . ARG A 1 169 ? -2.618 1.306 25.758 1.00 51.59 169 ARG A O 1
ATOM 1368 N N . LYS A 1 170 ? -3.563 -0.537 26.699 1.00 39.16 170 LYS A N 1
ATOM 1369 C CA . LYS A 1 170 ? -4.547 0.105 27.582 1.00 39.16 170 LYS A CA 1
ATOM 1370 C C . LYS A 1 170 ? -4.027 1.472 28.050 1.00 39.16 170 LYS A C 1
ATOM 1372 O O . LYS A 1 170 ? -2.985 1.519 28.705 1.00 39.16 170 LYS A O 1
ATOM 1377 N N . GLN A 1 171 ? -4.710 2.557 27.679 1.00 34.84 171 GLN A N 1
ATOM 1378 C CA . GLN A 1 171 ? -4.614 3.764 28.496 1.00 34.84 171 GLN A CA 1
ATOM 1379 C C . GLN A 1 171 ? -5.033 3.344 29.918 1.00 34.84 171 GLN A C 1
ATOM 1381 O O . GLN A 1 171 ? -6.001 2.581 30.021 1.00 34.84 171 GLN A O 1
ATOM 1386 N N . PRO A 1 172 ? -4.253 3.696 30.955 1.00 37.81 172 PRO A N 1
ATOM 1387 C CA . PRO A 1 172 ? -4.611 3.387 32.335 1.00 37.81 172 PRO A CA 1
ATOM 1388 C C . PRO A 1 172 ? -5.977 3.971 32.701 1.00 37.81 172 PRO A C 1
ATOM 1390 O O . PRO A 1 172 ? -6.319 5.049 32.160 1.00 37.81 172 PRO A O 1
#

Solvent-accessible surface area (backbone atoms only — not comparable to full-atom values): 10026 Å² total; per-residue (Å²): 127,69,72,66,56,55,56,56,55,55,54,62,69,73,49,75,71,83,67,77,72,77,70,67,47,68,61,38,47,78,38,37,50,41,32,11,73,46,80,40,45,60,78,54,96,65,82,83,47,42,63,55,54,38,51,46,42,52,54,48,45,47,69,56,27,42,49,74,45,94,45,62,89,69,20,32,30,40,40,40,32,41,69,44,73,42,66,69,74,79,84,74,62,93,88,58,86,66,55,64,43,46,39,36,42,31,38,39,38,33,39,24,44,78,86,71,47,75,77,47,73,48,78,46,75,51,73,43,80,44,72,57,72,91,54,73,89,48,49,64,63,48,50,53,51,53,52,49,60,50,40,68,62,44,36,58,55,52,48,65,66,51,38,75,81,39,39,62,73,76,79,129

Secondary structure (DSSP, 8-state):
--HHHHHHHHHHHHS--------THHHHHHHBPPEEEPPPEESS--TTHHHHHHHHHHHHHHHHT--B-SSGGGSEEEEEEEEEEEES-S---TTS--SEEEEEEEEEEEEE-TTS-EEEEEEEEEEEEEEPPSSGGGHHHHHHHHHHHHHHHHHHHHHHHHHHHHB-----

Foldseek 3Di:
DVVVVVVVVVVVVVDPPPDPPPDCQVVCQVFFWEEEEDQEAEPDPPPPLSVLLRCLLVVLCVNSRHHYDDDCLRTKYKYKYWDDWDFPDPDDDPPDDCQKTKIKTKIWIWIAGNVRHTPDIDIDMDIDIDGDDPDPVCRVVVVSVRSNVRSNVVSVVVCVVCVVVRGDPDPD

Mean predicted aligned error: 11.32 Å

Sequence (172 aa):
MIHTLFLLLLGACLFPACTPKKTHFSELRAHSLPLFISPPVSIHAFEHISPLVYDSATTHFTRVGYHIVTKPSKGYNLKITIKNIDPAYKYVSPDVVLFHTKITMTLVCSLINYQGIVITTKEFTNTLLVTKPQNPSLQSDFQHFAYTKILEKMAPRIEQYMRPWLTQRKQP

Radius of gyration: 22.81 Å; Cα contacts (8 Å, |Δi|>4): 252; chains: 1; bounding box: 60×45×66 Å

pLDDT: mean 79.1, std 17.5, range [34.84, 97.94]